Protein AF-A0A2S9I3C2-F1 (afdb_monomer)

Solvent-accessible surface area (backbone atoms only — not comparable to full-atom values): 7803 Å² total; per-residue (Å²): 141,72,101,69,95,52,71,89,83,34,56,87,66,52,73,59,46,57,72,42,80,90,48,58,67,48,56,23,46,57,55,39,48,61,34,64,46,21,27,43,45,53,94,40,27,62,56,50,22,52,31,44,53,52,43,42,69,79,54,65,80,57,97,90,61,91,79,61,62,66,62,50,25,56,50,31,64,69,60,63,100,52,74,56,52,63,37,86,75,77,69,97,62,79,63,69,84,55,28,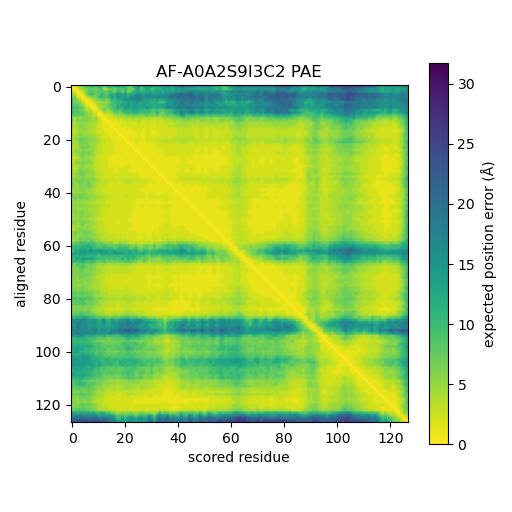55,81,33,82,92,75,76,44,62,40,79,45,69,63,88,75,43,46,45,44,66,58,60,62,52,75,73,107

Foldseek 3Di:
DDPDDDPVVCVVVLVCVLLPPVDPVLVSLVSQLQDLQEKAFLVCLQVVLVSLVVVCVVPPDDPPDDDCSNVSSVVSVVSDPDGIDGDHDPDPDPRLCLADQDPVVNGHDGRPNVSHDYSVVVSVVSD

Organism: NCBI:txid1465635

Mean predicted aligned error: 6.04 Å

Sequence (127 aa):
YLNKSNFMVCGNELWPLWKDKKIPAVHRAVHLITFDRAYIEKKDFQRASADIRTFLSDFPLTANRVNHWNEIADYLDTNPDVPAIGFHMTSVTENLFQGDWNEEKDDYDAPDWSKFYSVYSSLMEEA

Structure (mmCIF, N/CA/C/O backbone):
data_AF-A0A2S9I3C2-F1
#
_entry.id   AF-A0A2S9I3C2-F1
#
loop_
_atom_site.group_PDB
_atom_site.id
_atom_site.type_symbol
_atom_site.label_atom_id
_atom_site.label_alt_id
_atom_site.label_comp_id
_atom_site.label_asym_id
_atom_site.label_entity_id
_atom_site.label_seq_id
_atom_site.pdbx_PDB_ins_code
_atom_site.Cartn_x
_atom_site.Cartn_y
_atom_site.Cartn_z
_atom_site.occupancy
_atom_site.B_iso_or_equiv
_atom_site.auth_seq_id
_atom_site.auth_comp_id
_atom_site.auth_asym_id
_atom_site.auth_atom_id
_atom_site.pdbx_PDB_model_num
ATOM 1 N N . TYR A 1 1 ? -11.536 11.326 11.660 1.00 61.75 1 TYR A N 1
ATOM 2 C CA . TYR A 1 1 ? -10.241 12.029 11.524 1.00 61.75 1 TYR A CA 1
ATOM 3 C C . TYR A 1 1 ? -10.394 13.451 11.004 1.00 61.75 1 TYR A C 1
ATOM 5 O O . TYR A 1 1 ? -9.795 14.341 11.583 1.00 61.75 1 TYR A O 1
ATOM 13 N N . LEU A 1 2 ? -11.250 13.707 10.010 1.00 65.75 2 LEU A N 1
ATOM 14 C CA . LEU A 1 2 ? -11.586 15.065 9.569 1.00 65.75 2 LEU A CA 1
ATOM 15 C C . LEU A 1 2 ? -13.056 15.350 9.917 1.00 65.75 2 LEU A C 1
ATOM 17 O O . LEU A 1 2 ? -13.936 14.605 9.498 1.00 65.75 2 LEU A O 1
ATOM 21 N N . ASN A 1 3 ? -13.333 16.374 10.730 1.00 66.12 3 ASN A N 1
ATOM 22 C CA . ASN A 1 3 ? -14.698 16.752 11.128 1.00 66.12 3 ASN A CA 1
ATOM 23 C C . ASN A 1 3 ? -15.357 17.624 10.042 1.00 66.12 3 ASN A C 1
ATOM 25 O O . ASN A 1 3 ? -15.619 18.807 10.258 1.00 66.12 3 ASN A O 1
ATOM 29 N N . LYS A 1 4 ? -15.518 17.078 8.830 1.00 65.44 4 LYS A N 1
ATOM 30 C CA . LYS A 1 4 ? -15.990 17.816 7.647 1.00 65.44 4 LYS A CA 1
ATOM 31 C C . LYS A 1 4 ? -17.007 17.003 6.846 1.00 65.44 4 LYS A C 1
ATOM 33 O O . LYS A 1 4 ? -16.968 15.778 6.838 1.00 65.44 4 LYS A O 1
ATOM 38 N N . SER A 1 5 ? -17.920 17.704 6.173 1.00 64.62 5 SER A N 1
ATOM 39 C CA . SER A 1 5 ? -19.128 17.131 5.562 1.00 64.62 5 SER A CA 1
ATOM 40 C C . SER A 1 5 ? -18.951 16.553 4.152 1.00 64.62 5 SER A C 1
ATOM 42 O O . SER A 1 5 ? -19.870 15.898 3.666 1.00 64.62 5 SER A O 1
ATOM 44 N N . ASN A 1 6 ? -17.821 16.780 3.469 1.00 59.56 6 ASN A N 1
ATOM 45 C CA . ASN A 1 6 ? -17.613 16.299 2.098 1.00 59.56 6 ASN A CA 1
ATOM 46 C C . ASN A 1 6 ? -16.125 16.052 1.784 1.00 59.56 6 ASN A C 1
ATOM 48 O O . ASN A 1 6 ? -15.278 16.901 2.059 1.00 59.56 6 ASN A O 1
ATOM 52 N N . PHE A 1 7 ? -15.834 14.910 1.153 1.00 62.19 7 PHE A N 1
ATOM 53 C CA . PHE A 1 7 ? -14.512 14.495 0.673 1.00 62.19 7 PHE A CA 1
ATOM 54 C C . PHE A 1 7 ? -13.845 15.535 -0.243 1.00 62.19 7 PHE A C 1
ATOM 56 O O . PHE A 1 7 ? -12.663 15.831 -0.076 1.00 62.19 7 PHE A O 1
ATOM 63 N N . MET A 1 8 ? -14.610 16.161 -1.146 1.00 60.19 8 MET A N 1
ATOM 64 C CA . MET A 1 8 ? -14.087 17.134 -2.120 1.00 60.19 8 MET A CA 1
ATOM 65 C C . MET A 1 8 ? -13.504 18.396 -1.467 1.00 60.19 8 MET A C 1
ATOM 67 O O . MET A 1 8 ? -12.691 19.087 -2.072 1.00 60.19 8 MET A O 1
ATOM 71 N N . VAL A 1 9 ? -13.892 18.695 -0.224 1.00 66.38 9 VAL A N 1
ATOM 72 C CA . VAL A 1 9 ? -13.430 19.875 0.530 1.00 66.38 9 VAL A CA 1
ATOM 73 C C . VAL A 1 9 ? -12.174 19.561 1.357 1.00 66.38 9 VAL A C 1
ATOM 75 O O . VAL A 1 9 ? -11.562 20.453 1.940 1.00 66.38 9 VAL A O 1
ATOM 78 N N . CYS A 1 10 ? -11.769 18.290 1.403 1.00 67.38 10 CYS A N 1
ATOM 79 C CA . CYS A 1 10 ? -10.711 17.788 2.275 1.00 67.38 10 CYS A CA 1
ATOM 80 C C . CYS A 1 10 ? -9.484 17.274 1.519 1.00 67.38 10 CYS A C 1
ATOM 82 O O . CYS A 1 10 ? -8.580 16.768 2.171 1.00 67.38 10 CYS A O 1
ATOM 84 N N . GLY A 1 11 ? -9.429 17.375 0.184 1.00 70.12 11 GLY A N 1
ATOM 85 C CA . GLY A 1 11 ? -8.398 16.711 -0.630 1.00 70.12 11 GLY A CA 1
ATOM 86 C C . GLY A 1 11 ? -6.970 16.919 -0.110 1.00 70.12 11 GLY A C 1
ATOM 87 O O . GLY A 1 11 ? -6.278 15.953 0.189 1.00 70.12 11 GLY A O 1
ATOM 88 N N . ASN A 1 12 ? -6.564 18.172 0.117 1.00 77.75 12 ASN A N 1
ATOM 89 C CA . ASN A 1 12 ? -5.217 18.493 0.614 1.00 77.75 12 ASN A CA 1
ATOM 90 C C . ASN A 1 12 ? -4.953 18.039 2.061 1.00 77.75 12 ASN A C 1
ATOM 92 O O . ASN A 1 12 ? -3.801 17.868 2.443 1.00 77.75 12 ASN A O 1
ATOM 96 N N . GLU A 1 13 ? -5.998 17.859 2.870 1.00 83.75 13 GLU A N 1
ATOM 97 C CA . GLU A 1 13 ? -5.898 17.408 4.265 1.00 83.75 13 GLU A CA 1
ATOM 98 C C . GLU A 1 13 ? -5.962 15.884 4.388 1.00 83.75 13 GLU A C 1
ATOM 100 O O . GLU A 1 13 ? -5.492 15.335 5.378 1.00 83.75 13 GLU A O 1
ATOM 105 N N . LEU A 1 14 ? -6.534 15.203 3.391 1.00 83.69 14 LEU A N 1
ATOM 106 C CA . LEU A 1 14 ? -6.736 13.759 3.387 1.00 83.69 14 LEU A CA 1
ATOM 107 C C . LEU A 1 14 ? -5.442 13.012 3.059 1.00 83.69 14 LEU A C 1
ATOM 109 O O . LEU A 1 14 ? -5.053 12.120 3.804 1.00 83.69 14 LEU A O 1
ATOM 113 N N . TRP A 1 15 ? -4.735 13.421 2.004 1.00 86.38 15 TRP A N 1
ATOM 114 C CA . TRP A 1 15 ? -3.494 12.768 1.582 1.00 86.38 15 TRP A CA 1
ATOM 115 C C . TRP A 1 15 ? -2.391 12.699 2.652 1.00 86.38 15 TRP A C 1
ATOM 117 O O . TRP A 1 15 ? -1.738 11.666 2.740 1.00 86.38 15 TRP A O 1
ATOM 127 N N . PRO A 1 16 ? -2.139 13.720 3.493 1.00 90.38 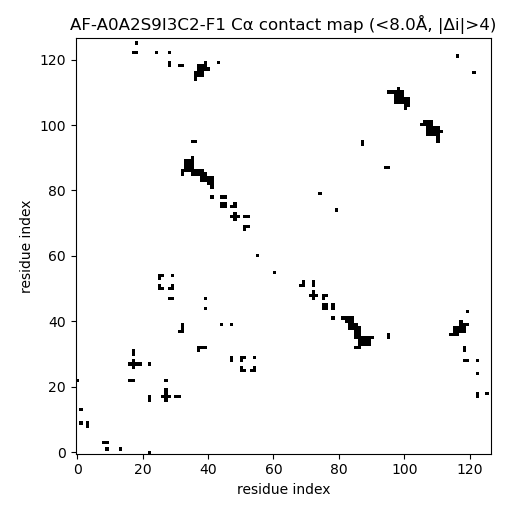16 PRO A N 1
ATOM 128 C CA . PRO A 1 16 ? -1.111 13.614 4.528 1.00 90.38 16 PRO A CA 1
ATOM 129 C C . PRO A 1 16 ? -1.528 12.779 5.752 1.00 90.38 16 PRO A C 1
ATOM 131 O O . PRO A 1 16 ? -0.700 12.598 6.642 1.00 90.38 16 PRO A O 1
ATOM 134 N N . LEU A 1 17 ? -2.760 12.252 5.842 1.00 91.12 17 LEU A N 1
ATOM 135 C CA . LEU A 1 17 ? -3.231 11.539 7.044 1.00 91.12 17 LEU A CA 1
ATOM 136 C C . LEU A 1 17 ? -2.420 10.283 7.375 1.00 91.12 17 LEU A C 1
ATOM 138 O O . LEU A 1 17 ? -2.333 9.909 8.543 1.00 91.12 17 LEU A O 1
ATOM 142 N N . TRP A 1 18 ? -1.786 9.646 6.389 1.00 92.94 18 TRP A N 1
ATOM 143 C CA . TRP A 1 18 ? -0.914 8.497 6.655 1.00 92.94 18 TRP A CA 1
ATOM 144 C C . TRP A 1 18 ? 0.319 8.862 7.509 1.00 92.94 18 TRP A C 1
ATOM 146 O O . TRP A 1 18 ? 0.916 7.982 8.134 1.00 92.94 18 TRP A O 1
ATOM 156 N N . LYS A 1 19 ? 0.650 10.156 7.608 1.00 92.19 19 LYS A N 1
ATOM 157 C CA . LYS A 1 19 ? 1.734 10.697 8.442 1.00 92.19 19 LYS A CA 1
ATOM 158 C C . LYS A 1 19 ? 1.294 11.092 9.854 1.00 92.19 19 LYS A C 1
ATOM 160 O O . LYS A 1 19 ? 2.119 11.273 10.747 1.00 92.19 19 LYS A O 1
ATOM 165 N N . ASP A 1 20 ? -0.010 11.245 10.099 1.00 91.69 20 ASP A N 1
ATOM 166 C CA . ASP A 1 20 ? -0.502 11.674 11.411 1.00 91.69 20 ASP A CA 1
ATOM 167 C C . ASP A 1 20 ? -0.459 10.517 12.416 1.00 91.69 20 ASP A C 1
ATOM 169 O O . ASP A 1 20 ? -1.354 9.675 12.457 1.00 91.69 20 ASP A O 1
ATOM 173 N N . LYS A 1 21 ? 0.552 10.504 13.292 1.00 90.69 21 LYS A N 1
ATOM 174 C CA . LYS A 1 21 ? 0.738 9.473 14.331 1.00 90.69 21 LYS A CA 1
ATOM 175 C C . LYS A 1 21 ? -0.428 9.338 15.322 1.00 90.69 21 LYS A C 1
ATOM 177 O O . LYS A 1 21 ? -0.469 8.356 16.059 1.00 90.69 21 LYS A O 1
ATOM 182 N N . LYS A 1 22 ? -1.377 10.281 15.365 1.00 91.88 22 LYS A N 1
ATOM 183 C CA . LYS A 1 22 ? -2.612 10.133 16.158 1.00 91.88 22 LYS A CA 1
ATOM 184 C C . LYS A 1 22 ? -3.576 9.113 15.549 1.00 91.88 22 LYS A C 1
ATOM 186 O O . LYS A 1 22 ? -4.494 8.659 16.229 1.00 91.88 22 LYS A O 1
ATOM 191 N N . ILE A 1 23 ? -3.391 8.767 14.277 1.00 93.06 23 ILE A N 1
ATOM 192 C CA . ILE A 1 23 ? -4.169 7.756 13.568 1.00 93.06 23 ILE A CA 1
ATOM 193 C C . ILE A 1 23 ? -3.488 6.388 13.748 1.00 93.06 23 ILE A C 1
ATOM 195 O O . ILE A 1 23 ? -2.270 6.282 13.556 1.00 93.06 23 ILE A O 1
ATOM 199 N N . PRO A 1 24 ? -4.245 5.324 14.090 1.00 94.88 24 PRO A N 1
ATOM 200 C CA . PRO A 1 24 ? -3.708 3.973 14.196 1.00 94.88 24 PRO A CA 1
ATOM 201 C C . PRO A 1 24 ? -2.892 3.587 12.961 1.00 94.88 24 PRO A C 1
ATOM 203 O O . PRO A 1 24 ? -3.309 3.841 11.830 1.00 94.88 24 PRO A O 1
ATOM 206 N N . ALA A 1 25 ? -1.731 2.962 13.173 1.00 94.62 25 ALA A N 1
ATOM 207 C CA . ALA A 1 25 ? -0.819 2.591 12.089 1.00 94.62 25 ALA A CA 1
ATOM 208 C C . ALA A 1 25 ? -1.506 1.746 11.005 1.00 94.62 25 ALA A C 1
ATOM 210 O O . ALA A 1 25 ? -1.263 1.967 9.826 1.00 94.62 25 ALA A O 1
ATOM 211 N N . VAL A 1 26 ? -2.421 0.862 11.406 1.00 95.75 26 VAL A N 1
ATOM 212 C CA . VAL A 1 26 ? -3.227 0.037 10.500 1.00 95.75 26 VAL A CA 1
ATOM 213 C C . VAL A 1 26 ? -4.102 0.869 9.554 1.00 95.75 26 VAL A C 1
ATOM 215 O O . VAL A 1 26 ? -4.128 0.623 8.353 1.00 95.75 26 VAL A O 1
ATOM 218 N N . HIS A 1 27 ? -4.730 1.942 10.045 1.00 95.75 27 HIS A N 1
ATOM 219 C CA . HIS A 1 27 ? -5.521 2.847 9.201 1.00 95.75 27 HIS A CA 1
ATOM 220 C C . HIS A 1 27 ? -4.633 3.661 8.260 1.00 95.75 27 HIS A C 1
ATOM 222 O O . HIS A 1 27 ? -5.004 3.903 7.113 1.00 95.75 27 HIS A O 1
ATOM 228 N N . ARG A 1 28 ? -3.446 4.065 8.731 1.00 95.88 28 ARG A N 1
ATOM 229 C CA . ARG A 1 28 ? -2.455 4.772 7.908 1.00 95.88 28 ARG A CA 1
ATOM 230 C C . ARG A 1 28 ? -1.921 3.875 6.791 1.00 95.88 28 ARG A C 1
ATOM 232 O O . ARG A 1 28 ? -1.808 4.347 5.667 1.00 95.88 28 ARG A O 1
ATOM 239 N N . ALA A 1 29 ? -1.677 2.594 7.075 1.00 96.69 29 ALA A N 1
ATOM 240 C CA . ALA A 1 29 ? -1.259 1.599 6.090 1.00 96.69 29 ALA A CA 1
ATOM 241 C C . ALA A 1 29 ? -2.317 1.389 5.005 1.00 96.69 29 ALA A C 1
ATOM 243 O O . ALA A 1 29 ? -2.021 1.581 3.829 1.00 96.69 29 ALA A O 1
ATOM 244 N N . VAL A 1 30 ? -3.562 1.086 5.387 1.00 95.50 3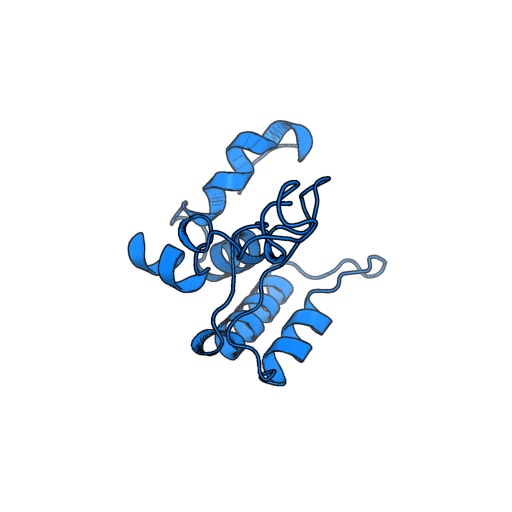0 VAL A N 1
ATOM 245 C CA . VAL A 1 30 ? -4.655 0.862 4.423 1.00 95.50 30 VAL A CA 1
ATOM 246 C C . VAL A 1 30 ? -4.941 2.111 3.589 1.00 95.50 30 VAL A C 1
ATOM 248 O O . VAL A 1 30 ? -5.203 1.998 2.395 1.00 95.50 30 VAL A O 1
ATOM 251 N N . HIS A 1 31 ? -4.817 3.308 4.171 1.00 94.12 31 HIS A N 1
ATOM 252 C CA . HIS A 1 31 ? -4.892 4.545 3.400 1.00 94.12 31 HIS A CA 1
ATOM 253 C C . HIS A 1 31 ? -3.738 4.675 2.397 1.00 94.12 31 HIS A C 1
ATOM 255 O O . HIS A 1 31 ? -3.984 4.993 1.240 1.00 94.12 31 HIS A O 1
ATOM 261 N N . LEU A 1 32 ? -2.495 4.411 2.808 1.00 94.31 32 LEU A N 1
ATOM 262 C CA . LEU A 1 32 ? -1.321 4.544 1.943 1.00 94.31 32 LEU A CA 1
ATOM 263 C C . LEU A 1 32 ? -1.316 3.533 0.785 1.00 94.31 32 LEU A C 1
ATOM 265 O O . LEU A 1 32 ? -0.858 3.871 -0.301 1.00 94.31 32 LEU A O 1
ATOM 269 N N . ILE A 1 33 ? -1.885 2.335 0.979 1.00 94.94 33 ILE A N 1
ATOM 270 C CA . ILE A 1 33 ? -2.063 1.319 -0.078 1.00 94.94 33 ILE A CA 1
ATOM 271 C C . ILE A 1 33 ? -2.823 1.881 -1.293 1.00 94.94 33 ILE A C 1
ATOM 273 O O . ILE A 1 33 ? -2.585 1.442 -2.414 1.00 94.94 33 ILE A O 1
ATOM 277 N N . THR A 1 34 ? -3.709 2.868 -1.109 1.00 91.75 34 THR A N 1
ATOM 278 C CA . THR A 1 34 ? -4.505 3.430 -2.214 1.00 91.75 34 THR A CA 1
ATOM 279 C C . THR A 1 34 ? -3.763 4.471 -3.055 1.00 91.75 34 THR A C 1
ATOM 281 O O . THR A 1 34 ? -4.380 5.082 -3.923 1.00 91.75 34 THR A O 1
ATOM 284 N N . PHE A 1 35 ? -2.493 4.765 -2.766 1.00 90.81 35 PHE A N 1
ATOM 285 C CA . PHE A 1 35 ? -1.734 5.798 -3.469 1.00 90.81 35 PHE A CA 1
ATOM 286 C C . PHE A 1 35 ? -1.065 5.177 -4.695 1.00 90.81 35 PHE A C 1
ATOM 288 O O . PHE A 1 35 ? -0.357 4.185 -4.565 1.00 90.81 35 PHE A O 1
ATOM 295 N N . ASP A 1 36 ? -1.194 5.808 -5.867 1.00 89.12 36 ASP A N 1
ATOM 296 C CA . ASP A 1 36 ? -0.750 5.217 -7.146 1.00 89.12 36 ASP A CA 1
ATOM 297 C C . ASP A 1 36 ? 0.752 4.866 -7.219 1.00 89.12 36 ASP A C 1
ATOM 299 O O . ASP A 1 36 ? 1.172 4.068 -8.054 1.00 89.12 36 ASP A O 1
ATOM 303 N N . ARG A 1 37 ? 1.584 5.480 -6.368 1.00 90.44 37 ARG A N 1
ATOM 304 C CA . ARG A 1 37 ? 3.038 5.236 -6.293 1.00 90.44 37 ARG A CA 1
ATOM 305 C C . ARG A 1 37 ? 3.457 4.396 -5.087 1.00 90.44 37 ARG A C 1
ATOM 307 O O . ARG A 1 37 ? 4.646 4.130 -4.914 1.00 90.44 37 ARG A O 1
ATOM 314 N N . ALA A 1 38 ? 2.504 4.004 -4.249 1.00 93.62 38 ALA A N 1
ATOM 315 C CA . ALA A 1 38 ? 2.761 3.120 -3.132 1.00 93.62 38 ALA A CA 1
ATOM 316 C C . ALA A 1 38 ? 2.711 1.658 -3.591 1.00 93.62 38 ALA A C 1
ATOM 318 O O . ALA A 1 38 ? 1.906 1.279 -4.443 1.00 93.62 38 ALA A O 1
ATOM 319 N N . TYR A 1 39 ? 3.559 0.825 -2.997 1.00 95.12 39 TYR A N 1
ATOM 320 C CA . TYR A 1 39 ? 3.518 -0.619 -3.194 1.00 95.12 39 TYR A CA 1
ATOM 321 C C . TYR A 1 39 ? 3.717 -1.374 -1.881 1.00 95.12 39 TYR A C 1
ATOM 323 O O . TYR A 1 39 ? 4.339 -0.893 -0.935 1.00 95.12 39 TYR A O 1
ATOM 331 N N . ILE A 1 40 ? 3.192 -2.590 -1.836 1.00 97.19 40 ILE A N 1
ATOM 332 C CA . ILE A 1 40 ? 3.395 -3.560 -0.767 1.00 97.19 40 ILE A CA 1
ATOM 333 C C . ILE A 1 40 ? 4.486 -4.516 -1.244 1.00 97.19 40 ILE A C 1
ATOM 335 O O . ILE A 1 40 ? 4.348 -5.120 -2.305 1.00 97.19 40 ILE A O 1
ATOM 339 N N . GLU A 1 41 ? 5.575 -4.651 -0.493 1.00 96.88 41 GLU A N 1
ATOM 340 C CA . GLU A 1 41 ? 6.621 -5.636 -0.787 1.00 96.88 41 GLU A CA 1
ATOM 341 C C . GLU A 1 41 ? 6.143 -7.053 -0.441 1.00 96.88 41 GLU A C 1
ATOM 343 O O . GLU A 1 41 ? 5.378 -7.239 0.504 1.00 96.88 41 GLU A O 1
ATOM 348 N N . LYS A 1 42 ? 6.654 -8.077 -1.138 1.00 97.88 42 LYS A N 1
ATOM 349 C CA . LYS A 1 42 ? 6.287 -9.487 -0.890 1.00 97.88 42 LYS A CA 1
ATOM 350 C C . LYS A 1 42 ? 6.405 -9.902 0.580 1.00 97.88 42 LYS A C 1
ATOM 352 O O . LYS A 1 42 ? 5.546 -10.607 1.101 1.00 97.88 42 LYS A O 1
ATOM 357 N N . LYS A 1 43 ? 7.447 -9.423 1.271 1.00 97.75 43 LYS A N 1
ATOM 358 C CA . LYS A 1 43 ? 7.678 -9.681 2.706 1.00 97.75 43 LYS A CA 1
ATOM 359 C C . LYS A 1 43 ? 6.536 -9.179 3.608 1.00 97.75 43 LYS A C 1
ATOM 361 O O . LYS A 1 43 ? 6.384 -9.679 4.716 1.00 97.75 43 LYS A O 1
ATOM 366 N N . ASP A 1 44 ? 5.744 -8.221 3.128 1.00 98.25 44 ASP A N 1
ATOM 367 C CA . ASP A 1 44 ? 4.685 -7.548 3.873 1.00 98.25 44 ASP A CA 1
ATOM 368 C C . ASP A 1 44 ? 3.267 -7.966 3.438 1.00 98.25 44 ASP A C 1
ATOM 370 O O . ASP A 1 44 ? 2.298 -7.485 4.021 1.00 98.25 44 ASP A O 1
ATOM 374 N N . PHE A 1 45 ? 3.093 -8.877 2.469 1.00 98.50 45 PHE A N 1
ATOM 375 C CA . PHE A 1 45 ? 1.758 -9.281 1.986 1.00 98.50 45 PHE A CA 1
ATOM 376 C C . PHE A 1 45 ? 0.838 -9.789 3.101 1.00 98.50 45 PHE A C 1
ATOM 378 O O . PHE A 1 45 ? -0.304 -9.346 3.217 1.00 98.50 45 PHE A O 1
ATOM 385 N N . GLN A 1 46 ? 1.353 -10.654 3.975 1.00 98.25 46 GLN A N 1
ATOM 386 C CA . GLN A 1 46 ? 0.590 -11.185 5.110 1.00 98.25 46 GLN A CA 1
ATOM 387 C C . GLN A 1 46 ? 0.211 -10.083 6.109 1.00 98.25 46 GLN A C 1
ATOM 389 O O . GLN A 1 46 ? -0.884 -10.086 6.671 1.00 98.25 46 GLN A O 1
ATOM 394 N N . ARG A 1 47 ? 1.098 -9.098 6.300 1.00 97.88 47 ARG A N 1
ATOM 395 C CA . ARG A 1 47 ? 0.831 -7.939 7.156 1.00 97.88 47 ARG A CA 1
ATOM 396 C C . ARG A 1 47 ? -0.252 -7.046 6.550 1.00 97.88 47 ARG A C 1
ATOM 398 O O . ARG A 1 47 ? -1.176 -6.675 7.263 1.00 97.88 47 ARG A O 1
ATOM 405 N N . ALA A 1 48 ? -0.181 -6.769 5.248 1.00 98.12 48 ALA A N 1
ATOM 406 C CA . ALA A 1 48 ? -1.194 -6.004 4.521 1.00 98.12 48 ALA A CA 1
ATOM 407 C C . ALA A 1 48 ? -2.572 -6.647 4.589 1.00 98.12 48 ALA A C 1
ATOM 409 O O . ALA A 1 48 ? -3.548 -5.967 4.890 1.00 98.12 48 ALA A O 1
ATOM 410 N N . SER A 1 49 ? -2.651 -7.957 4.384 1.00 98.31 49 SER A N 1
ATOM 411 C CA . SER A 1 49 ? -3.900 -8.699 4.523 1.00 98.31 49 SER A CA 1
ATOM 412 C C . SER A 1 49 ? -4.506 -8.564 5.929 1.00 98.31 49 SER A C 1
ATOM 414 O O . SER A 1 49 ? -5.684 -8.225 6.078 1.00 98.31 49 SER A O 1
ATOM 416 N N . ALA A 1 50 ? -3.699 -8.747 6.981 1.00 98.25 50 ALA A N 1
ATOM 417 C CA . ALA A 1 50 ? -4.152 -8.586 8.364 1.00 98.25 50 ALA A CA 1
ATOM 418 C C . ALA A 1 50 ? -4.588 -7.142 8.684 1.00 98.25 50 ALA A C 1
ATOM 420 O O . ALA A 1 50 ? -5.609 -6.928 9.349 1.00 98.25 50 ALA A O 1
ATOM 421 N N . ASP A 1 51 ? -3.847 -6.154 8.182 1.00 98.06 51 ASP A N 1
ATOM 422 C CA . ASP A 1 51 ? -4.147 -4.735 8.358 1.00 98.06 51 ASP A CA 1
ATOM 423 C C . ASP A 1 51 ? -5.463 -4.349 7.663 1.00 98.06 51 ASP A C 1
ATOM 425 O O . ASP A 1 51 ? -6.296 -3.662 8.256 1.00 98.06 51 ASP A O 1
ATOM 429 N N . ILE A 1 52 ? -5.707 -4.852 6.447 1.00 97.44 52 ILE A N 1
ATOM 430 C CA . ILE A 1 52 ? -6.971 -4.655 5.723 1.00 97.44 52 ILE A CA 1
ATOM 431 C C . ILE A 1 52 ? -8.143 -5.224 6.525 1.00 97.44 52 ILE A C 1
ATOM 433 O O . ILE A 1 52 ? -9.148 -4.541 6.718 1.00 97.44 52 ILE A O 1
ATOM 437 N N . ARG A 1 53 ? -8.027 -6.451 7.044 1.00 97.12 53 ARG A N 1
ATOM 438 C CA . ARG A 1 53 ? -9.115 -7.075 7.815 1.00 97.12 53 ARG A CA 1
ATOM 439 C C . ARG A 1 53 ? -9.397 -6.343 9.124 1.00 97.12 53 ARG A C 1
ATOM 441 O O . ARG A 1 53 ? -10.560 -6.158 9.474 1.00 97.12 53 ARG A O 1
ATOM 448 N N . THR A 1 54 ? -8.355 -5.871 9.803 1.00 97.25 54 THR A N 1
ATOM 449 C CA . THR A 1 54 ? -8.490 -5.026 11.001 1.00 97.25 54 THR A CA 1
ATOM 450 C C . THR A 1 54 ? -9.160 -3.690 10.663 1.00 97.25 54 THR A C 1
ATOM 452 O O . THR A 1 54 ? -10.063 -3.243 11.363 1.00 97.25 54 THR A O 1
ATOM 455 N N . PHE A 1 55 ? -8.794 -3.061 9.544 1.00 95.69 55 PHE A N 1
ATOM 456 C CA . PHE A 1 55 ? -9.467 -1.846 9.088 1.00 95.69 55 PHE A CA 1
ATOM 457 C C . PHE A 1 55 ? -10.958 -2.090 8.807 1.00 95.69 55 PHE A C 1
ATOM 459 O O . PHE A 1 55 ? -11.803 -1.284 9.190 1.00 95.69 55 PHE A O 1
ATOM 466 N N . LEU A 1 56 ? -11.304 -3.217 8.180 1.00 93.50 56 LEU A N 1
ATOM 467 C CA . LEU A 1 56 ? -12.696 -3.577 7.896 1.00 93.50 56 LEU A CA 1
ATOM 468 C C . LEU A 1 56 ? -13.508 -3.922 9.154 1.00 93.50 56 LEU A C 1
ATOM 470 O O . LEU A 1 56 ? -14.730 -3.768 9.128 1.00 93.50 56 LEU A O 1
ATOM 474 N N . SER A 1 57 ? -12.876 -4.353 10.254 1.00 94.44 57 SER A N 1
ATOM 475 C CA . SER A 1 57 ? -13.579 -4.512 11.535 1.00 94.44 57 SER A CA 1
ATOM 476 C C . SER A 1 57 ? -13.909 -3.173 12.190 1.00 94.44 57 SER A C 1
ATOM 478 O O . SER A 1 57 ? -14.984 -3.030 12.772 1.00 94.44 57 SER A O 1
ATOM 480 N N . ASP A 1 58 ? -13.020 -2.187 12.056 1.00 94.38 58 ASP A N 1
ATOM 481 C CA . ASP A 1 58 ? -13.220 -0.837 12.595 1.00 94.38 58 ASP A CA 1
ATOM 482 C C . ASP A 1 58 ? -14.207 -0.022 11.740 1.00 94.38 58 ASP A C 1
ATOM 484 O O . ASP A 1 58 ? -14.946 0.824 12.254 1.00 94.38 58 ASP A O 1
ATOM 488 N N . PHE A 1 59 ? -14.262 -0.310 10.436 1.00 90.44 59 PHE A N 1
ATOM 489 C CA . PHE A 1 59 ? -15.145 0.332 9.462 1.00 90.44 59 PHE A CA 1
ATOM 490 C C . PHE A 1 59 ? -15.977 -0.707 8.695 1.00 90.44 59 PHE A C 1
ATOM 492 O O . PHE A 1 59 ? -15.713 -0.970 7.517 1.00 90.44 59 PHE A O 1
ATOM 499 N N . PRO A 1 60 ? -17.008 -1.293 9.334 1.00 85.56 60 PRO A N 1
ATOM 500 C CA . PRO A 1 60 ? -17.804 -2.343 8.723 1.00 85.56 60 PRO A CA 1
ATOM 501 C C . PRO A 1 60 ? -18.539 -1.847 7.479 1.00 85.56 60 PRO A C 1
ATOM 503 O O . PRO A 1 60 ? -19.042 -0.721 7.397 1.00 85.56 60 PRO A O 1
ATOM 506 N N . LEU A 1 61 ? -18.629 -2.741 6.502 1.00 81.94 61 LEU A N 1
ATOM 507 C CA . LEU A 1 61 ? -19.244 -2.468 5.214 1.00 81.94 61 LEU A CA 1
ATOM 508 C C . LEU A 1 61 ? -20.753 -2.278 5.358 1.00 81.94 61 LEU A C 1
ATOM 510 O O . LEU A 1 61 ? -21.439 -2.994 6.087 1.00 81.94 61 LEU A O 1
ATOM 514 N N . THR A 1 62 ? -21.294 -1.322 4.608 1.00 81.50 62 THR A N 1
ATOM 515 C CA . THR A 1 62 ? -22.745 -1.159 4.500 1.00 81.50 62 THR A CA 1
ATOM 516 C C . THR A 1 62 ? -23.302 -2.270 3.615 1.00 81.50 62 THR A C 1
ATOM 518 O O . THR A 1 62 ? -22.827 -2.452 2.498 1.00 81.50 62 THR A O 1
ATOM 521 N N . ALA A 1 63 ? -24.342 -2.970 4.082 1.00 74.56 63 ALA A N 1
ATOM 522 C CA . ALA A 1 63 ? -24.882 -4.189 3.458 1.00 74.56 63 ALA A CA 1
ATOM 523 C C . ALA A 1 63 ? -25.245 -4.082 1.957 1.00 74.56 63 ALA A C 1
ATOM 525 O O . ALA A 1 63 ? -25.325 -5.098 1.279 1.00 74.56 63 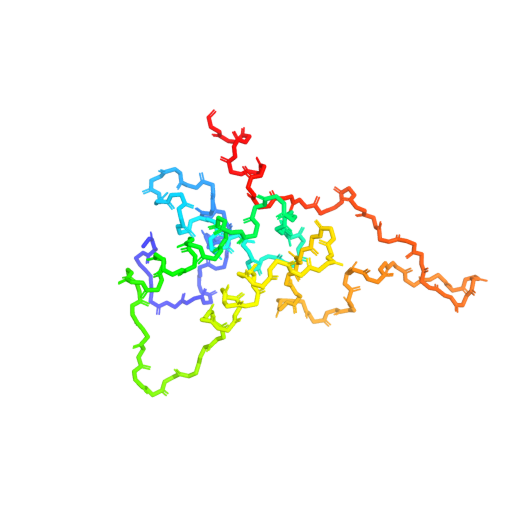ALA A O 1
ATOM 526 N N . ASN A 1 64 ? -25.428 -2.868 1.426 1.00 78.81 64 ASN A N 1
ATOM 527 C CA . ASN A 1 64 ? -25.806 -2.618 0.030 1.00 78.81 64 ASN A CA 1
ATOM 528 C C . ASN A 1 64 ? -24.690 -1.952 -0.798 1.00 78.81 64 ASN A C 1
ATOM 530 O O . ASN A 1 64 ? -24.983 -1.280 -1.788 1.00 78.81 64 ASN A O 1
ATOM 534 N N . ARG A 1 65 ? -23.420 -2.057 -0.386 1.00 78.19 65 ARG A N 1
ATOM 535 C CA . ARG A 1 65 ? -22.280 -1.491 -1.124 1.00 78.19 65 ARG A CA 1
ATOM 536 C C . ARG A 1 65 ? -21.217 -2.546 -1.403 1.00 78.19 65 ARG A C 1
ATOM 538 O O . ARG A 1 65 ? -20.813 -3.281 -0.509 1.00 78.19 65 ARG A O 1
ATOM 545 N N . VAL A 1 66 ? -20.746 -2.572 -2.647 1.00 78.38 66 VAL A N 1
ATOM 546 C CA . VAL A 1 66 ? -19.624 -3.414 -3.076 1.00 78.38 66 VAL A CA 1
ATOM 547 C C . VAL A 1 66 ? -18.311 -2.722 -2.715 1.00 78.38 66 VAL A C 1
ATOM 549 O O . VAL A 1 66 ? -18.184 -1.505 -2.844 1.00 78.38 66 VAL A O 1
ATOM 552 N N . ASN A 1 67 ? -17.339 -3.502 -2.260 1.00 85.50 67 ASN A N 1
ATOM 553 C CA . ASN A 1 67 ? -15.943 -3.109 -2.093 1.00 85.50 67 ASN A CA 1
ATOM 554 C C . ASN A 1 67 ? -15.074 -4.338 -2.391 1.00 85.50 67 ASN A C 1
ATOM 556 O O . ASN A 1 67 ? -15.580 -5.452 -2.311 1.00 85.50 67 ASN A O 1
ATOM 560 N N . HIS A 1 68 ? -13.796 -4.120 -2.691 1.00 90.50 68 HIS A N 1
ATOM 561 C CA . HIS A 1 68 ? -12.866 -5.186 -3.076 1.00 90.50 68 HIS A CA 1
ATOM 562 C C . HIS A 1 68 ? -11.815 -5.506 -2.007 1.00 90.50 68 HIS A C 1
ATOM 564 O O . HIS A 1 68 ? -10.867 -6.239 -2.269 1.00 90.50 68 HIS A O 1
ATOM 570 N N . TRP A 1 69 ? -11.924 -4.923 -0.809 1.00 93.56 69 TRP A N 1
ATOM 571 C CA . TRP A 1 69 ? -10.873 -5.046 0.201 1.00 93.56 69 TRP A CA 1
ATOM 572 C C . TRP A 1 69 ? -10.722 -6.476 0.723 1.00 93.56 69 TRP A C 1
ATOM 574 O O . TRP A 1 69 ? -9.597 -6.908 0.958 1.00 93.56 69 TRP A O 1
ATOM 584 N N . ASN A 1 70 ? -11.821 -7.225 0.857 1.00 93.19 70 ASN A N 1
ATOM 585 C CA . ASN A 1 70 ? -11.749 -8.631 1.258 1.00 93.19 70 ASN A CA 1
ATOM 586 C C . ASN A 1 70 ? -11.030 -9.471 0.197 1.00 93.19 70 ASN A C 1
ATOM 588 O O . ASN A 1 70 ? -10.103 -10.200 0.526 1.00 93.19 70 ASN A O 1
ATOM 592 N N . GLU A 1 71 ? -11.386 -9.307 -1.076 1.00 94.56 71 GLU A N 1
ATOM 593 C CA . GLU A 1 71 ? -10.772 -10.029 -2.191 1.00 94.56 71 GLU A CA 1
ATOM 594 C C . GLU A 1 71 ? -9.284 -9.689 -2.347 1.00 94.56 71 GLU A C 1
ATOM 596 O O . GLU A 1 71 ? -8.470 -10.559 -2.650 1.00 94.56 71 GLU A O 1
ATOM 601 N N . ILE A 1 72 ? -8.911 -8.432 -2.101 1.00 95.81 72 ILE A N 1
ATOM 602 C CA . ILE A 1 72 ? -7.514 -7.990 -2.063 1.00 95.81 72 ILE A CA 1
ATOM 603 C C . ILE A 1 72 ? -6.755 -8.688 -0.928 1.00 95.81 72 ILE A C 1
ATOM 605 O O . ILE A 1 72 ? -5.649 -9.179 -1.153 1.00 95.81 72 ILE A O 1
ATOM 609 N N . ALA A 1 73 ? -7.321 -8.731 0.282 1.00 97.31 73 ALA A N 1
ATOM 610 C CA . ALA A 1 73 ? -6.697 -9.409 1.418 1.00 97.31 73 ALA A CA 1
ATOM 611 C C . ALA A 1 73 ? -6.529 -10.913 1.146 1.00 97.31 73 ALA A C 1
ATOM 613 O O . ALA A 1 73 ? -5.451 -11.465 1.361 1.00 97.31 73 ALA A O 1
ATOM 614 N N . ASP A 1 74 ? -7.554 -11.553 0.582 1.00 98.00 74 ASP A N 1
ATOM 615 C CA . ASP A 1 74 ? -7.506 -12.962 0.191 1.00 98.00 74 ASP A CA 1
ATOM 616 C C . ASP A 1 74 ? -6.439 -13.216 -0.885 1.00 98.00 74 ASP A C 1
ATOM 618 O O . ASP A 1 74 ? -5.701 -14.196 -0.801 1.00 98.00 74 ASP A O 1
ATOM 622 N N . TYR A 1 75 ? -6.286 -12.318 -1.865 1.00 97.94 75 TYR A N 1
ATOM 623 C CA . TYR A 1 75 ? -5.225 -12.421 -2.869 1.00 97.94 75 TYR A CA 1
ATOM 624 C C . TYR A 1 75 ? -3.828 -12.303 -2.250 1.00 97.94 75 TYR A C 1
ATOM 626 O O . TYR A 1 75 ? -2.952 -13.110 -2.561 1.00 97.94 75 TYR A O 1
ATOM 634 N N . LEU A 1 76 ? -3.615 -11.349 -1.340 1.00 98.12 76 LEU A N 1
ATOM 635 C CA . LEU A 1 76 ? -2.349 -11.200 -0.615 1.00 98.12 76 LEU A CA 1
ATOM 636 C C . LEU A 1 76 ? -2.013 -12.451 0.213 1.00 98.12 76 LEU A C 1
ATOM 638 O O . LEU A 1 76 ? -0.851 -12.863 0.255 1.00 98.12 76 LEU A O 1
ATOM 642 N N . ASP A 1 77 ? -3.020 -13.098 0.806 1.00 98.44 77 ASP A N 1
ATOM 643 C CA . ASP A 1 77 ? -2.847 -14.344 1.563 1.00 98.44 77 ASP A CA 1
ATOM 644 C C . ASP A 1 77 ? -2.344 -15.504 0.706 1.00 98.44 77 ASP A C 1
ATOM 646 O O . ASP A 1 77 ? -1.590 -16.343 1.205 1.00 98.44 77 ASP A O 1
ATOM 650 N N . THR A 1 78 ? -2.692 -15.534 -0.587 1.00 98.19 78 THR A N 1
ATOM 651 C CA . THR A 1 78 ? -2.155 -16.541 -1.521 1.00 98.19 78 THR A CA 1
ATOM 652 C C . THR A 1 78 ? -0.645 -16.420 -1.729 1.00 98.19 78 THR A 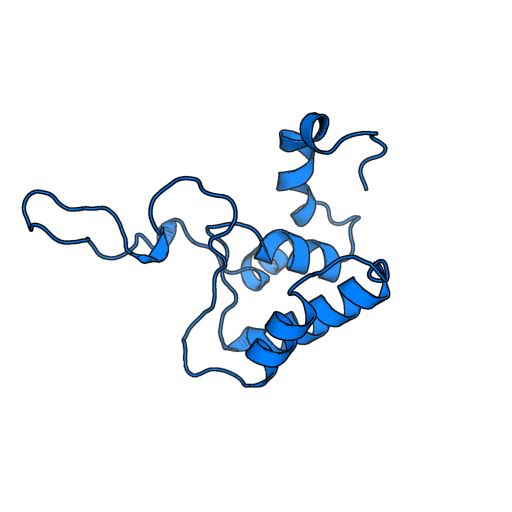C 1
ATOM 654 O O . THR A 1 78 ? -0.035 -17.336 -2.280 1.00 98.19 78 THR A O 1
ATOM 657 N N . ASN A 1 79 ? -0.039 -15.323 -1.256 1.00 97.38 79 ASN A N 1
ATOM 658 C CA . ASN A 1 79 ? 1.373 -14.999 -1.406 1.00 97.38 79 ASN A CA 1
ATOM 659 C C . ASN A 1 79 ? 1.826 -15.103 -2.876 1.00 97.38 79 ASN A C 1
ATOM 661 O O . ASN A 1 79 ? 2.666 -15.948 -3.209 1.00 97.38 79 ASN A O 1
ATOM 665 N N . PRO A 1 80 ? 1.249 -14.275 -3.767 1.00 97.44 80 PRO A N 1
ATOM 666 C CA . PRO A 1 80 ? 1.473 -14.379 -5.202 1.00 97.44 80 PRO A CA 1
ATOM 667 C C . PRO A 1 80 ? 2.956 -14.229 -5.546 1.00 97.44 80 PRO A C 1
ATOM 669 O O . PRO A 1 80 ? 3.714 -13.534 -4.861 1.00 97.44 80 PRO A O 1
ATOM 672 N N . ASP A 1 81 ? 3.383 -14.877 -6.632 1.00 97.06 81 ASP A N 1
ATOM 673 C CA . ASP A 1 81 ? 4.788 -14.881 -7.035 1.00 97.06 81 ASP A CA 1
ATOM 674 C C . ASP A 1 81 ? 5.191 -13.615 -7.802 1.00 97.06 81 ASP A C 1
ATOM 676 O O . ASP A 1 81 ? 5.546 -13.637 -8.976 1.00 97.06 81 ASP A O 1
ATOM 680 N N . VAL A 1 82 ? 5.102 -12.482 -7.109 1.00 95.19 82 VAL A N 1
ATOM 681 C CA . VAL A 1 82 ? 5.512 -11.158 -7.581 1.00 95.19 82 VAL A CA 1
ATOM 682 C C . VAL A 1 82 ? 6.320 -10.456 -6.487 1.00 95.19 82 VAL A C 1
ATOM 684 O O . VAL A 1 82 ? 6.092 -10.707 -5.301 1.00 95.19 82 VAL A O 1
ATOM 687 N N . PRO A 1 83 ? 7.282 -9.585 -6.837 1.00 94.38 83 PRO A N 1
ATOM 688 C CA . PRO A 1 83 ? 8.128 -8.924 -5.841 1.00 94.38 83 PRO A CA 1
ATOM 689 C C . PRO A 1 83 ? 7.368 -7.886 -5.001 1.00 94.38 83 PRO A C 1
ATOM 691 O O . PRO A 1 83 ? 7.722 -7.654 -3.843 1.00 94.38 83 PRO A O 1
ATOM 694 N N . ALA A 1 84 ? 6.333 -7.268 -5.575 1.00 94.88 84 ALA A N 1
ATOM 695 C CA . ALA A 1 84 ? 5.508 -6.257 -4.931 1.00 94.88 84 ALA A CA 1
ATOM 696 C C . ALA A 1 84 ? 4.150 -6.110 -5.638 1.00 94.88 84 ALA A C 1
ATOM 698 O O . ALA A 1 84 ? 3.989 -6.553 -6.777 1.00 94.88 84 ALA A O 1
ATOM 699 N N . ILE A 1 85 ? 3.192 -5.466 -4.970 1.00 94.75 85 ILE A N 1
ATOM 700 C CA . ILE A 1 85 ? 1.874 -5.108 -5.516 1.00 94.75 85 ILE A CA 1
ATOM 701 C C . ILE A 1 85 ? 1.605 -3.633 -5.221 1.00 94.75 85 ILE A C 1
ATOM 703 O O . ILE A 1 85 ? 1.662 -3.2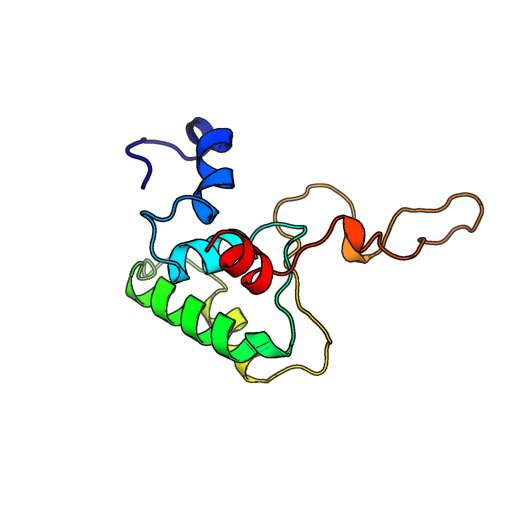21 -4.066 1.00 94.75 85 ILE A O 1
ATOM 707 N N . GLY A 1 86 ? 1.286 -2.851 -6.249 1.00 92.38 86 GLY A N 1
ATOM 708 C CA . GLY A 1 86 ? 0.804 -1.474 -6.126 1.00 92.38 86 GLY A CA 1
ATOM 709 C C . GLY A 1 86 ? -0.572 -1.327 -6.764 1.00 92.38 86 GLY A C 1
ATOM 710 O O . GLY A 1 86 ? -0.954 -2.136 -7.612 1.00 92.38 86 GLY A O 1
ATOM 711 N N . PHE A 1 87 ? -1.349 -0.346 -6.310 1.00 88.25 87 PHE A N 1
ATOM 712 C CA . PHE A 1 87 ? -2.701 -0.122 -6.817 1.00 88.25 87 PHE A CA 1
ATOM 713 C C . PHE A 1 87 ? -2.669 1.076 -7.748 1.00 88.25 87 PHE A C 1
ATOM 715 O O . PHE A 1 87 ? -2.180 2.135 -7.376 1.00 88.25 87 PHE A O 1
ATOM 722 N N . HIS A 1 88 ? -3.217 0.916 -8.946 1.00 79.94 88 HIS A N 1
ATOM 723 C CA . HIS A 1 88 ? -3.410 2.015 -9.883 1.00 79.94 88 HIS A CA 1
ATOM 724 C C . HIS A 1 88 ? -4.905 2.323 -9.929 1.00 79.94 88 HIS A C 1
ATOM 726 O O . HIS A 1 88 ? -5.670 1.618 -10.582 1.00 79.94 88 HIS A O 1
ATOM 732 N N . MET A 1 89 ? -5.344 3.297 -9.127 1.00 67.88 89 MET A N 1
ATOM 733 C CA . MET A 1 89 ? -6.774 3.584 -8.931 1.00 67.88 89 MET A CA 1
ATOM 734 C C . MET A 1 89 ? -7.132 5.062 -9.060 1.00 67.88 89 MET A C 1
ATOM 736 O O . MET A 1 89 ? -8.278 5.366 -9.392 1.00 67.88 89 MET A O 1
ATOM 740 N N . THR A 1 90 ? -6.209 5.984 -8.770 1.00 58.03 90 THR A N 1
ATOM 741 C CA . THR A 1 90 ? -6.538 7.413 -8.633 1.00 58.03 90 THR A CA 1
ATOM 742 C C . THR A 1 90 ? -6.046 8.295 -9.775 1.00 58.03 90 THR A C 1
ATOM 744 O O . THR A 1 90 ? -6.369 9.485 -9.797 1.00 58.03 90 THR A O 1
ATOM 747 N N . SER A 1 91 ? -5.330 7.739 -10.754 1.00 57.16 91 SER A N 1
ATOM 748 C CA . SER A 1 91 ? -4.839 8.492 -11.907 1.00 57.16 91 SER A CA 1
ATOM 749 C C . SER A 1 91 ? -5.754 8.328 -13.131 1.00 57.16 91 SER A C 1
ATOM 751 O O . SER A 1 91 ? -6.246 7.246 -13.433 1.00 57.16 91 SER A O 1
ATOM 753 N N . VAL A 1 92 ? -5.973 9.430 -13.856 1.00 58.34 92 VAL A N 1
ATOM 754 C CA . VAL A 1 92 ? -6.610 9.453 -15.194 1.00 58.34 92 VAL A CA 1
ATOM 755 C C . VAL A 1 92 ? -5.537 9.307 -16.293 1.00 58.34 92 VAL A C 1
ATOM 757 O O . VAL A 1 92 ? -5.770 9.608 -17.459 1.00 58.34 92 VAL A O 1
ATOM 760 N N . THR A 1 93 ? -4.321 8.915 -15.911 1.00 61.00 93 THR A N 1
ATOM 761 C CA . THR A 1 93 ? -3.157 8.798 -16.797 1.00 61.00 93 THR A CA 1
ATOM 762 C C . THR A 1 93 ? -2.857 7.335 -17.099 1.00 61.00 93 THR A C 1
ATOM 764 O O . THR A 1 93 ? -3.461 6.430 -16.525 1.00 61.00 93 THR A O 1
ATOM 767 N N . GLU A 1 94 ? -1.888 7.109 -17.983 1.00 68.69 94 GLU A N 1
ATOM 768 C CA . GLU A 1 94 ? -1.351 5.784 -18.287 1.00 68.69 94 GLU A CA 1
ATOM 769 C C . GLU A 1 94 ? -0.823 5.060 -17.035 1.00 68.69 94 GLU A C 1
ATOM 771 O O . GLU A 1 94 ? -0.575 5.670 -15.986 1.00 68.69 94 GLU A O 1
ATOM 776 N N . ASN A 1 95 ? -0.690 3.737 -17.148 1.00 79.50 95 ASN A N 1
ATOM 777 C CA . ASN A 1 95 ? -0.214 2.856 -16.089 1.00 79.50 95 ASN A CA 1
ATOM 778 C C . ASN A 1 95 ? 1.216 3.232 -15.671 1.00 79.50 95 ASN A C 1
ATOM 780 O O . ASN A 1 95 ? 2.170 2.971 -16.399 1.00 79.50 95 ASN A O 1
ATOM 784 N N . LEU A 1 96 ? 1.379 3.789 -14.467 1.00 81.38 96 LEU A N 1
ATOM 785 C CA . LEU A 1 96 ? 2.684 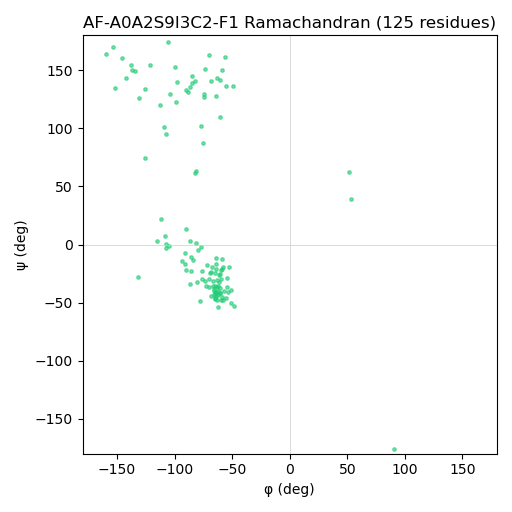4.243 -13.963 1.00 81.38 96 LEU A CA 1
ATOM 786 C C . LEU A 1 96 ? 3.720 3.111 -13.863 1.00 81.38 96 LEU A C 1
ATOM 788 O O . LEU A 1 96 ? 4.919 3.371 -13.927 1.00 81.38 96 LEU A O 1
ATOM 792 N N . PHE A 1 97 ? 3.274 1.861 -13.715 1.00 81.62 97 PHE A N 1
ATOM 793 C CA . PHE A 1 97 ? 4.148 0.687 -13.658 1.00 81.62 97 PHE A CA 1
ATOM 794 C C . PHE A 1 97 ? 4.631 0.223 -15.037 1.00 81.62 97 PHE A C 1
ATOM 796 O O . PHE A 1 97 ? 5.436 -0.702 -15.109 1.00 81.62 97 PHE A O 1
ATOM 803 N N . GLN A 1 98 ? 4.148 0.837 -16.118 1.00 84.62 98 GLN A N 1
ATOM 804 C CA .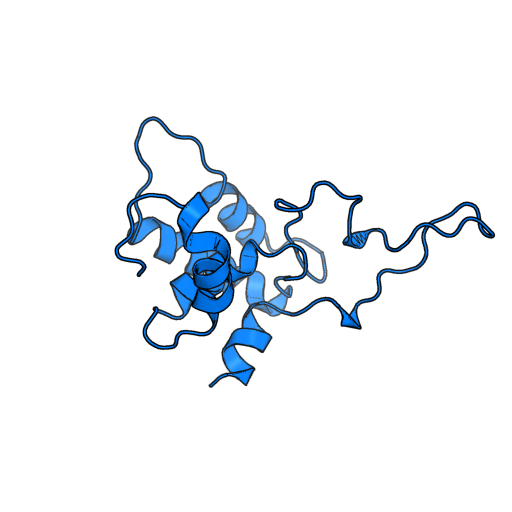 GLN A 1 98 ? 4.604 0.569 -17.479 1.00 84.62 98 GLN A CA 1
ATOM 805 C C . GLN A 1 98 ? 5.833 1.409 -17.852 1.00 84.62 98 GLN A C 1
ATOM 807 O O . GLN A 1 98 ? 6.607 0.981 -18.697 1.00 84.62 98 GLN A O 1
ATOM 812 N N . GLY A 1 99 ? 6.046 2.536 -17.164 1.00 85.38 99 GLY A N 1
ATOM 813 C CA . GLY A 1 99 ? 7.096 3.508 -17.462 1.00 85.38 99 GLY A CA 1
ATOM 814 C C . GLY A 1 99 ? 6.632 4.598 -18.424 1.00 85.38 99 GLY A C 1
ATOM 815 O O . GLY A 1 99 ? 5.453 4.674 -18.765 1.00 85.38 99 GLY A O 1
ATOM 816 N N . ASP A 1 100 ? 7.551 5.480 -18.810 1.00 87.94 100 ASP A N 1
ATOM 817 C CA . ASP A 1 100 ? 7.248 6.589 -19.716 1.00 87.94 100 ASP A CA 1
ATOM 818 C C . ASP A 1 100 ? 7.353 6.109 -21.176 1.00 87.94 100 ASP A C 1
ATOM 820 O O . ASP A 1 100 ? 8.266 5.357 -21.527 1.00 87.94 100 ASP A O 1
ATOM 824 N N . TRP A 1 101 ? 6.418 6.535 -22.029 1.00 89.50 101 TRP A N 1
ATOM 825 C CA . TRP A 1 101 ? 6.467 6.247 -23.464 1.00 89.50 101 TRP A CA 1
ATOM 826 C C . TRP A 1 101 ? 7.688 6.913 -24.112 1.00 89.50 101 TRP A C 1
ATOM 828 O O . TRP A 1 101 ? 7.894 8.122 -23.971 1.00 89.50 101 TRP A O 1
ATOM 838 N N . ASN A 1 102 ? 8.481 6.135 -24.847 1.00 90.31 102 ASN A N 1
ATOM 839 C CA . ASN A 1 102 ? 9.671 6.591 -25.550 1.00 90.31 102 ASN A CA 1
ATOM 840 C C . ASN A 1 102 ? 9.426 6.587 -27.066 1.00 90.31 102 ASN A C 1
ATOM 842 O O . ASN A 1 102 ? 9.522 5.553 -27.728 1.00 90.31 102 ASN A O 1
ATOM 846 N N . GLU A 1 103 ? 9.156 7.768 -27.629 1.00 93.19 103 GLU A N 1
ATOM 847 C CA . GLU A 1 103 ? 8.869 7.937 -29.063 1.00 93.19 103 GLU A CA 1
ATOM 848 C C . GLU A 1 103 ? 10.019 7.485 -29.980 1.00 93.19 103 GLU A C 1
ATOM 850 O O . GLU A 1 103 ? 9.767 7.047 -31.100 1.00 93.19 103 GLU A O 1
ATOM 855 N N . GLU A 1 104 ? 11.278 7.562 -29.532 1.00 94.50 104 GLU A N 1
ATOM 856 C CA . GLU A 1 104 ? 12.433 7.154 -30.347 1.00 94.50 104 GLU A CA 1
ATOM 857 C C . GLU A 1 104 ? 12.547 5.631 -30.471 1.00 94.50 104 GLU A C 1
ATOM 859 O O . GLU A 1 104 ? 13.042 5.122 -31.479 1.00 94.50 104 GLU A O 1
ATOM 864 N N . LYS A 1 105 ? 12.109 4.905 -29.437 1.00 93.06 105 LYS A N 1
ATOM 865 C CA . LYS A 1 105 ? 12.122 3.437 -29.398 1.00 93.06 105 LYS A CA 1
ATOM 866 C C . LYS A 1 105 ? 10.809 2.815 -29.863 1.00 93.06 105 LYS A C 1
ATOM 868 O O . LYS A 1 105 ? 10.807 1.616 -30.130 1.00 93.06 105 LYS A O 1
ATOM 873 N N . ASP A 1 106 ? 9.742 3.612 -29.956 1.00 92.25 106 ASP A N 1
ATOM 874 C CA . ASP A 1 106 ? 8.364 3.141 -30.151 1.00 92.25 106 ASP A CA 1
ATOM 875 C C . ASP A 1 106 ? 7.976 2.089 -29.089 1.00 92.25 106 ASP A C 1
ATOM 877 O O . ASP A 1 106 ? 7.352 1.069 -29.380 1.00 92.25 106 ASP A O 1
ATOM 881 N N . ASP A 1 107 ? 8.430 2.312 -27.849 1.00 93.31 107 ASP A N 1
ATOM 882 C CA . ASP A 1 107 ? 8.251 1.408 -26.707 1.00 93.31 107 ASP A CA 1
ATOM 883 C C . ASP A 1 107 ? 8.277 2.189 -25.379 1.00 93.31 107 ASP A C 1
ATOM 885 O O . ASP A 1 107 ? 8.630 3.367 -25.341 1.00 93.31 107 ASP A O 1
ATOM 889 N N . TYR A 1 108 ? 7.927 1.540 -24.270 1.00 89.19 108 TYR A N 1
ATOM 890 C CA . TYR A 1 108 ? 8.003 2.119 -22.929 1.00 89.19 108 TYR A CA 1
ATOM 891 C C . TYR A 1 108 ? 9.392 1.930 -22.304 1.00 89.19 108 TYR A C 1
ATOM 893 O O . TYR A 1 108 ? 9.972 0.842 -22.335 1.00 89.19 108 TYR A O 1
ATOM 901 N N . ASP A 1 109 ? 9.930 2.984 -21.687 1.00 90.12 109 ASP A N 1
ATOM 902 C CA . ASP A 1 109 ? 11.119 2.862 -20.844 1.00 90.12 109 ASP A CA 1
ATOM 903 C C . ASP A 1 109 ? 10.794 2.116 -19.539 1.00 90.12 109 ASP A C 1
ATOM 905 O O . ASP A 1 109 ? 9.644 1.992 -19.125 1.00 90.12 109 ASP A O 1
ATOM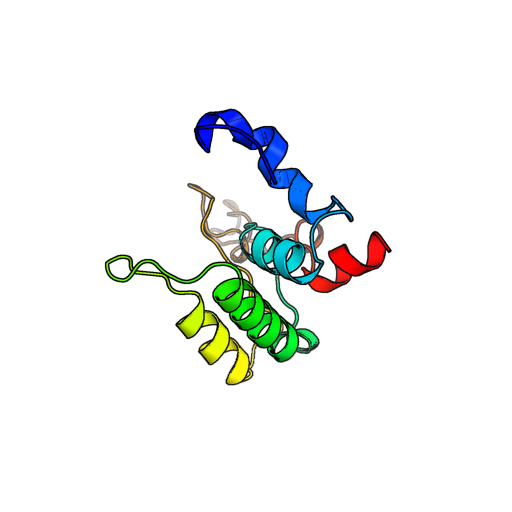 909 N N . ALA A 1 110 ? 11.822 1.622 -18.846 1.00 88.88 110 ALA A N 1
ATOM 910 C CA . ALA A 1 110 ? 11.617 1.018 -17.534 1.00 88.88 110 ALA A CA 1
ATOM 911 C C . ALA A 1 110 ? 11.015 2.045 -16.547 1.00 88.88 110 ALA A C 1
ATOM 913 O O . ALA A 1 110 ? 11.442 3.205 -16.547 1.00 88.88 110 ALA A O 1
ATOM 914 N N . PRO A 1 111 ? 10.088 1.637 -15.658 1.00 87.50 111 PRO A N 1
ATOM 915 C CA . PRO A 1 111 ? 9.542 2.524 -14.639 1.00 87.50 111 PRO A CA 1
ATOM 916 C C . PRO A 1 111 ? 10.640 3.153 -13.784 1.00 87.50 111 PRO A C 1
ATOM 918 O O . PRO A 1 111 ? 11.564 2.477 -13.322 1.00 87.50 111 PRO A O 1
ATOM 921 N N . ASP A 1 112 ? 10.507 4.449 -13.516 1.00 88.75 112 ASP A N 1
ATOM 922 C CA . ASP A 1 112 ? 11.380 5.145 -12.578 1.00 88.75 112 ASP A CA 1
ATOM 923 C C . ASP A 1 112 ? 11.005 4.777 -11.136 1.00 88.75 112 ASP A C 1
ATOM 925 O O . ASP A 1 112 ? 10.220 5.458 -10.470 1.00 88.75 112 ASP A O 1
ATOM 929 N N . TRP A 1 113 ? 11.592 3.681 -10.653 1.00 87.50 113 TRP A N 1
ATOM 930 C CA . TRP A 1 113 ? 11.377 3.142 -9.310 1.00 87.50 113 TRP A CA 1
ATOM 931 C C . TRP A 1 113 ? 11.709 4.128 -8.182 1.00 87.50 113 TRP A C 1
ATOM 933 O O . TRP A 1 113 ? 11.197 3.956 -7.080 1.00 87.50 113 TRP A O 1
ATOM 943 N N . SER A 1 114 ? 12.492 5.187 -8.437 1.00 89.81 114 SER A N 1
ATOM 944 C CA . SER A 1 114 ? 12.785 6.219 -7.428 1.00 89.81 114 SER A CA 1
ATOM 945 C C . SER A 1 114 ? 11.561 7.063 -7.050 1.00 89.81 114 SER A C 1
ATOM 947 O O . SER A 1 114 ? 11.535 7.682 -5.986 1.00 89.81 114 SER A O 1
ATOM 949 N N . LYS A 1 115 ? 10.523 7.068 -7.897 1.00 88.38 115 LYS A N 1
ATOM 950 C CA . LYS A 1 115 ? 9.246 7.750 -7.638 1.00 88.38 115 LYS A CA 1
ATOM 951 C C . LYS A 1 115 ? 8.281 6.906 -6.801 1.00 88.38 115 LYS A C 1
ATOM 953 O O . LYS A 1 115 ? 7.277 7.442 -6.330 1.00 88.38 115 LYS A O 1
ATOM 958 N N . PHE A 1 116 ? 8.554 5.615 -6.637 1.00 91.88 116 PHE A N 1
ATOM 959 C CA . PHE A 1 116 ? 7.702 4.673 -5.919 1.00 91.88 116 PHE A CA 1
ATOM 960 C C . PHE A 1 116 ? 8.224 4.437 -4.504 1.00 91.88 116 PHE A C 1
ATOM 962 O O . PHE A 1 116 ? 9.420 4.540 -4.243 1.00 91.88 116 PHE A O 1
ATOM 969 N N . TYR A 1 117 ? 7.333 4.087 -3.580 1.00 93.38 117 TYR A N 1
ATOM 970 C CA . TYR A 1 117 ? 7.699 3.873 -2.181 1.00 93.38 117 TYR A CA 1
ATOM 971 C C . TYR A 1 117 ? 6.930 2.710 -1.547 1.00 93.38 117 TYR A C 1
ATOM 973 O O . TYR A 1 117 ? 5.755 2.476 -1.829 1.00 93.38 117 TYR A O 1
ATOM 981 N N . SER A 1 118 ? 7.622 1.970 -0.680 1.00 95.75 118 SER A N 1
ATOM 982 C CA . SER A 1 118 ? 7.051 0.847 0.067 1.00 95.75 118 SER A CA 1
ATOM 983 C C . SER A 1 118 ? 6.156 1.363 1.189 1.00 95.75 118 SER A C 1
ATOM 985 O O . SER A 1 118 ? 6.607 2.143 2.028 1.00 95.75 118 SER A O 1
ATOM 987 N N . VAL A 1 119 ? 4.911 0.883 1.244 1.00 96.31 119 VAL A N 1
ATOM 988 C CA . VAL A 1 119 ? 3.921 1.258 2.269 1.00 96.31 119 VAL A CA 1
ATOM 989 C C . VAL A 1 119 ? 4.507 1.109 3.672 1.00 96.31 119 VAL A C 1
ATOM 991 O O . VAL A 1 119 ? 4.445 2.030 4.485 1.00 96.31 119 VAL A O 1
ATOM 994 N N . TYR A 1 120 ? 5.101 -0.046 3.966 1.00 96.75 120 TYR A N 1
ATOM 995 C CA . TYR A 1 120 ? 5.548 -0.361 5.319 1.00 96.75 120 TYR A CA 1
ATOM 996 C C . TYR A 1 120 ? 6.887 0.269 5.677 1.00 96.75 120 TYR A C 1
ATOM 998 O O . TYR A 1 120 ? 7.063 0.661 6.831 1.00 96.75 120 TYR A O 1
ATOM 1006 N N . SER A 1 121 ? 7.793 0.441 4.712 1.00 95.19 121 SER A N 1
ATOM 1007 C CA . SER A 1 121 ? 9.037 1.182 4.948 1.00 95.19 121 SER A CA 1
ATOM 1008 C C . SER A 1 121 ? 8.745 2.658 5.240 1.00 95.19 121 SER A C 1
ATOM 1010 O O . SER A 1 121 ? 9.245 3.188 6.230 1.00 95.19 121 SER A O 1
ATOM 1012 N N . SER A 1 122 ? 7.834 3.290 4.487 1.00 93.81 122 SER A N 1
ATOM 1013 C CA . SER A 1 122 ? 7.427 4.684 4.723 1.00 93.81 122 SER A CA 1
ATOM 1014 C C . SER A 1 122 ? 6.794 4.907 6.100 1.00 93.81 122 SER A C 1
ATOM 1016 O O . SER A 1 122 ? 6.971 5.964 6.698 1.00 93.81 122 SER A O 1
ATOM 1018 N N . LEU A 1 123 ? 6.086 3.913 6.645 1.00 91.31 123 LEU A N 1
ATOM 1019 C CA . LEU A 1 123 ? 5.529 4.002 7.999 1.00 91.31 123 LEU A CA 1
ATOM 1020 C C . LEU A 1 123 ? 6.576 3.816 9.109 1.00 91.31 123 LEU A C 1
ATOM 1022 O O . LEU A 1 123 ? 6.327 4.260 10.231 1.00 91.31 123 LEU A O 1
ATOM 1026 N N . MET A 1 124 ? 7.706 3.156 8.825 1.00 78.75 124 MET A N 1
ATOM 1027 C CA . MET A 1 124 ? 8.811 2.972 9.777 1.00 78.75 124 MET A CA 1
ATOM 1028 C C . MET A 1 124 ? 9.805 4.134 9.771 1.00 78.75 124 MET A C 1
ATOM 1030 O O . MET A 1 124 ? 10.331 4.471 10.824 1.00 78.75 124 MET A O 1
ATOM 1034 N N . GLU A 1 125 ? 10.046 4.767 8.622 1.00 62.66 125 GLU A N 1
ATOM 1035 C CA . GLU A 1 125 ? 10.938 5.934 8.515 1.00 62.66 125 GLU A CA 1
ATOM 1036 C C . GLU A 1 125 ? 10.421 7.155 9.284 1.00 62.66 125 GLU A C 1
ATOM 1038 O O . GLU A 1 125 ? 11.202 8.002 9.711 1.00 62.66 125 GLU A O 1
ATOM 1043 N N . GLU A 1 126 ? 9.110 7.231 9.513 1.00 54.31 126 GLU A N 1
ATOM 1044 C CA . GLU A 1 126 ? 8.520 8.268 10.353 1.00 54.31 126 GLU A CA 1
ATOM 1045 C C . GLU A 1 126 ? 8.487 7.901 11.849 1.00 54.31 126 GLU A C 1
ATOM 1047 O O . GLU A 1 126 ? 7.940 8.693 12.611 1.00 54.31 126 GLU A O 1
ATOM 1052 N N . ALA A 1 127 ? 9.019 6.752 12.305 1.00 42.00 127 ALA A N 1
ATOM 1053 C CA . ALA A 1 127 ? 8.964 6.300 13.709 1.00 42.00 127 ALA A CA 1
ATOM 1054 C C . ALA A 1 127 ? 9.820 7.144 14.666 1.00 42.00 127 ALA A C 1
ATOM 1056 O O . ALA A 1 127 ? 11.047 7.251 14.466 1.00 42.00 127 ALA A O 1
#

Radius of gyration: 16.29 Å; Cα contacts (8 Å, |Δi|>4): 142; chains: 1; bounding box: 39×36×46 Å

Secondary structure (DSSP, 8-state):
----S-GGG-HHHHGGGGG-TTS-HHHHHHHHHTSTTEEEEGGGHHHHHHHHHHHHHHSPPPTT----HHHHHHHHHT--SSSEEE---S-SSS-GGG--EETTTTEEPPP-GGG-EEHHHHHHHT-

pLDDT: mean 87.13, std 12.34, range [42.0, 98.5]